Protein AF-A0AA41PVZ9-F1 (afdb_monomer_lite)

Sequence (53 aa):
MGTCLTLFVLSWAVIRFVSVPAAVAMSVVAMVIPPVAAIVANRRDPGERWFDE

pLDDT: mean 79.23, std 6.91, range [62.66, 88.25]

Secondary structure (DSSP, 8-state):
-HHHHHHHHHHHHTGGGT-HHHHHHHHHHHHHHHHHHHHHHT---TT--TT--

Radius of gyration: 16.98 Å; chains: 1; bounding box: 40×14×44 Å

Organism: NCBI:txid2908204

Foldseek 3Di:
DVVLVVQLCCLVVPVVVPDPVVSVVSNVVSVVVVVVVVCVVPPDDPPPPPDDD

Structure (mmCIF, N/CA/C/O backbone):
data_AF-A0AA41PVZ9-F1
#
_entry.id   AF-A0AA41PVZ9-F1
#
loop_
_atom_site.group_PDB
_atom_site.id
_atom_site.type_symbol
_atom_site.label_a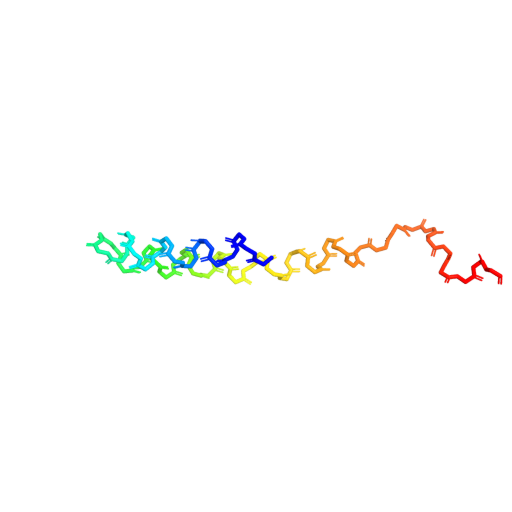tom_id
_atom_site.label_alt_id
_atom_site.label_comp_id
_atom_site.label_asym_id
_atom_site.label_entity_id
_atom_site.label_seq_id
_atom_site.pdbx_PDB_ins_code
_atom_site.Cartn_x
_atom_site.Cartn_y
_atom_site.Cartn_z
_atom_site.occupancy
_atom_site.B_iso_or_equiv
_atom_site.auth_seq_id
_atom_site.auth_comp_id
_atom_site.auth_asym_id
_atom_site.auth_atom_id
_atom_site.pdbx_PDB_model_num
ATOM 1 N N . MET A 1 1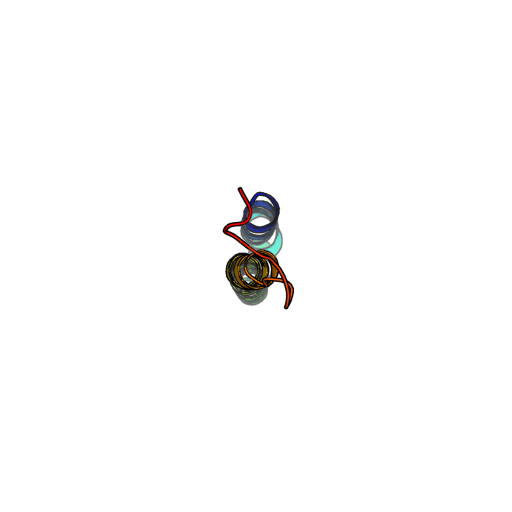 ? 7.469 2.797 -3.543 1.00 67.31 1 MET A N 1
ATOM 2 C CA . MET A 1 1 ? 7.535 2.420 -2.109 1.00 67.31 1 MET A CA 1
ATOM 3 C C . MET A 1 1 ? 6.616 3.255 -1.222 1.00 67.31 1 MET A C 1
ATOM 5 O O . MET A 1 1 ? 5.898 2.652 -0.437 1.00 67.31 1 MET A O 1
ATOM 9 N N . GLY 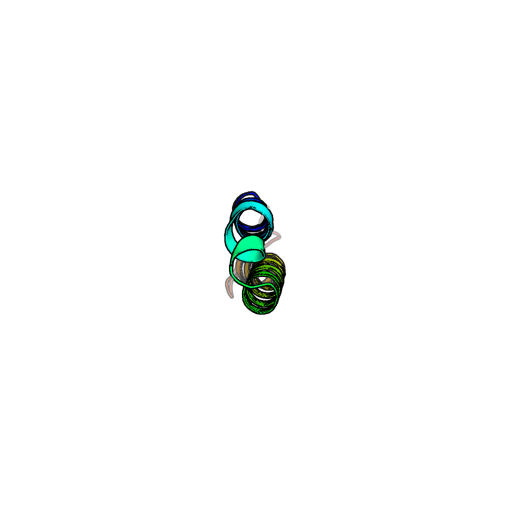A 1 2 ? 6.559 4.588 -1.376 1.00 82.25 2 GLY A N 1
ATOM 10 C CA . GLY A 1 2 ? 5.679 5.458 -0.572 1.00 82.25 2 GLY A CA 1
ATOM 11 C C . GLY A 1 2 ? 4.229 4.969 -0.457 1.00 82.25 2 GLY A C 1
ATOM 12 O O . GLY A 1 2 ? 3.743 4.805 0.652 1.00 82.25 2 GLY A O 1
ATOM 13 N N . THR A 1 3 ? 3.591 4.594 -1.569 1.00 81.25 3 THR A N 1
ATOM 14 C CA . THR A 1 3 ? 2.200 4.098 -1.589 1.00 81.25 3 THR A CA 1
ATOM 15 C C . THR A 1 3 ? 1.965 2.855 -0.721 1.00 81.25 3 THR A C 1
ATOM 17 O O . THR A 1 3 ? 0.937 2.752 -0.060 1.00 81.25 3 THR A O 1
ATOM 20 N N . CYS A 1 4 ? 2.920 1.918 -0.688 1.00 81.00 4 CYS A N 1
ATOM 21 C CA . CYS A 1 4 ? 2.819 0.705 0.130 1.00 81.00 4 CYS A CA 1
ATOM 22 C C . CYS A 1 4 ? 2.859 1.051 1.628 1.00 81.00 4 CYS A C 1
ATOM 24 O O . CYS A 1 4 ? 2.036 0.568 2.404 1.00 81.00 4 CYS A O 1
ATOM 26 N N . LEU A 1 5 ? 3.755 1.967 2.015 1.00 82.50 5 LEU A N 1
ATOM 27 C CA . LEU A 1 5 ? 3.839 2.469 3.386 1.00 82.50 5 LEU A CA 1
ATOM 28 C C . LEU A 1 5 ? 2.575 3.228 3.787 1.00 82.50 5 LEU A C 1
ATOM 30 O O . LEU A 1 5 ? 2.070 3.015 4.885 1.00 82.50 5 LEU A O 1
ATOM 34 N N . THR A 1 6 ? 2.025 4.061 2.899 1.00 84.44 6 THR A N 1
ATOM 35 C CA . THR A 1 6 ? 0.774 4.776 3.173 1.00 84.44 6 THR A CA 1
ATOM 36 C C . THR A 1 6 ? -0.364 3.799 3.459 1.00 84.44 6 THR A C 1
ATOM 38 O O . THR A 1 6 ? -1.056 3.965 4.457 1.00 84.44 6 THR A O 1
ATOM 41 N N . LEU A 1 7 ? -0.521 2.746 2.649 1.00 76.31 7 LEU A N 1
ATOM 42 C CA . LEU A 1 7 ? -1.555 1.723 2.855 1.00 76.31 7 LEU A CA 1
ATOM 43 C C . LEU A 1 7 ? -1.364 0.945 4.159 1.00 76.31 7 LEU A C 1
ATOM 45 O O . LEU A 1 7 ? -2.333 0.707 4.881 1.00 76.31 7 LEU A O 1
ATOM 49 N N . PHE A 1 8 ? -0.123 0.585 4.488 1.00 79.81 8 PHE A N 1
ATOM 50 C CA . PHE A 1 8 ? 0.178 -0.126 5.727 1.00 79.81 8 PHE A CA 1
ATOM 51 C C . PHE A 1 8 ? -0.111 0.737 6.962 1.00 79.81 8 PHE A C 1
ATOM 53 O O . PHE A 1 8 ? -0.776 0.289 7.896 1.00 79.81 8 PHE A O 1
ATOM 60 N N . VAL A 1 9 ? 0.311 2.003 6.948 1.00 84.81 9 VAL A N 1
ATOM 61 C CA . VAL A 1 9 ? 0.038 2.946 8.041 1.00 84.81 9 VAL A CA 1
ATOM 62 C C . VAL A 1 9 ? -1.463 3.207 8.172 1.00 84.81 9 VAL A C 1
ATOM 64 O O . VAL A 1 9 ? -1.984 3.151 9.283 1.00 84.81 9 VAL A O 1
ATOM 67 N N . LEU A 1 10 ? -2.185 3.415 7.064 1.00 80.00 10 LEU A N 1
ATOM 68 C CA . LEU A 1 10 ? -3.637 3.639 7.085 1.00 80.00 10 LEU A CA 1
ATOM 69 C C . LEU A 1 10 ? -4.394 2.427 7.658 1.00 80.00 10 LEU A C 1
ATOM 71 O O . LEU A 1 10 ? -5.348 2.585 8.425 1.00 80.00 10 LEU A O 1
ATOM 75 N N . SER A 1 11 ? -3.930 1.217 7.330 1.00 75.12 11 SER A N 1
ATOM 76 C CA . SER A 1 11 ? -4.477 -0.039 7.846 1.00 75.12 11 SER A CA 1
ATOM 77 C C . SER A 1 11 ? -4.410 -0.119 9.375 1.00 75.12 11 SER A C 1
ATOM 79 O O . SER A 1 11 ? -5.403 -0.420 10.041 1.00 75.12 11 SER A O 1
ATOM 81 N N . TRP A 1 12 ? -3.266 0.231 9.960 1.00 72.69 12 TRP A N 1
ATOM 82 C CA . TRP A 1 12 ? -3.071 0.123 11.406 1.00 72.69 12 TRP A CA 1
ATOM 83 C C . TRP A 1 12 ? -3.539 1.351 12.194 1.00 72.69 12 TRP A C 1
ATOM 85 O O . TRP A 1 12 ? -3.971 1.197 13.336 1.00 72.69 12 TRP A O 1
ATOM 95 N N . ALA A 1 13 ? -3.500 2.547 11.605 1.00 78.25 13 ALA A N 1
ATOM 96 C CA . ALA A 1 13 ? -3.898 3.786 12.273 1.00 78.25 13 ALA A CA 1
ATOM 97 C C . ALA A 1 13 ? -5.418 4.010 12.285 1.00 78.25 13 ALA A C 1
ATOM 99 O O . ALA A 1 13 ? -5.924 4.640 13.208 1.00 78.25 13 ALA A O 1
ATOM 100 N N . VAL A 1 14 ? -6.148 3.502 11.285 1.00 75.75 14 VAL A N 1
ATOM 101 C CA . VAL A 1 14 ? -7.594 3.755 11.144 1.00 75.75 14 VAL A CA 1
ATOM 102 C C . VAL A 1 14 ? -8.389 2.451 11.122 1.00 75.75 14 VAL A C 1
ATOM 104 O O . VAL A 1 14 ? -9.346 2.290 11.877 1.00 75.75 14 VAL A O 1
ATOM 107 N N . ILE A 1 15 ? -7.980 1.486 10.296 1.00 75.94 15 ILE A N 1
ATOM 108 C CA . ILE A 1 15 ? -8.821 0.323 9.966 1.00 75.94 15 ILE A CA 1
ATOM 109 C C . ILE A 1 15 ? -8.827 -0.716 11.089 1.00 75.94 15 ILE A C 1
ATOM 111 O O . ILE A 1 15 ? -9.882 -1.283 11.377 1.00 75.94 15 ILE A O 1
ATOM 115 N N . ARG A 1 16 ? -7.704 -0.918 11.794 1.00 77.12 16 ARG A N 1
ATOM 116 C CA . ARG A 1 16 ? -7.635 -1.889 12.904 1.00 77.12 16 ARG A CA 1
ATOM 117 C C . ARG A 1 16 ? -8.652 -1.612 14.014 1.00 77.12 16 ARG A C 1
ATOM 119 O O . ARG A 1 16 ? -9.089 -2.549 14.672 1.00 77.12 16 ARG A O 1
ATOM 126 N N . PHE A 1 17 ? -8.984 -0.340 14.247 1.00 72.31 17 PHE A N 1
ATOM 127 C CA . PHE A 1 17 ? -9.892 0.068 15.322 1.00 72.31 17 PHE A CA 1
ATOM 128 C C . PHE A 1 17 ? -11.352 -0.278 15.014 1.00 72.31 17 PHE A C 1
ATOM 130 O O . PHE A 1 17 ? -12.160 -0.361 15.932 1.00 72.31 17 PHE A O 1
ATOM 137 N N . VAL A 1 18 ? -11.670 -0.520 13.739 1.00 83.31 18 VAL A N 1
ATOM 138 C CA . VAL A 1 18 ? -13.009 -0.897 13.276 1.00 83.31 18 VAL A CA 1
ATOM 139 C C . VAL A 1 18 ? -13.073 -2.388 12.937 1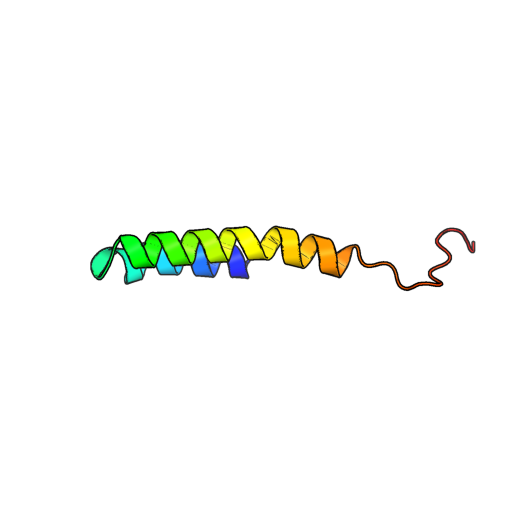.00 83.31 18 VAL A C 1
ATOM 141 O O . VAL A 1 18 ? -14.067 -3.043 13.234 1.00 83.31 18 VAL A O 1
ATOM 144 N N . SER A 1 19 ? -12.026 -2.949 12.319 1.00 76.69 19 SER A N 1
ATOM 145 C CA . SER A 1 19 ? -11.998 -4.357 11.917 1.00 76.69 19 SER A CA 1
ATOM 146 C C . SER A 1 19 ? -10.578 -4.873 11.675 1.00 76.69 19 SER A C 1
ATOM 148 O O . SER A 1 19 ? -9.901 -4.515 10.708 1.00 76.69 19 SER A O 1
ATOM 150 N N . VAL A 1 20 ? -10.147 -5.792 12.538 1.00 82.94 20 VAL A N 1
ATOM 151 C CA . VAL A 1 20 ? -8.872 -6.509 12.410 1.00 82.94 20 VAL A CA 1
ATOM 152 C C . VAL A 1 20 ? -8.770 -7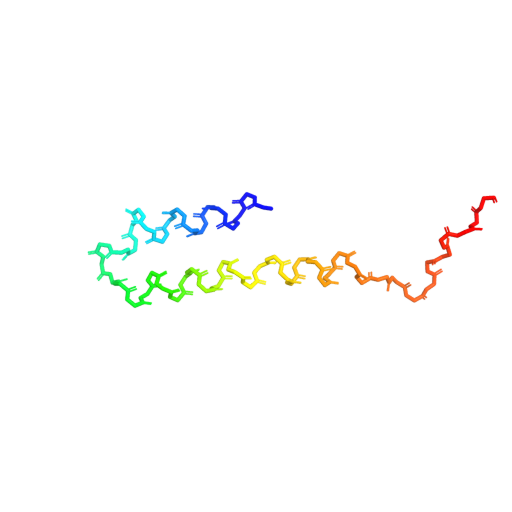.323 11.106 1.00 82.94 20 VAL A C 1
ATOM 154 O O . VAL A 1 20 ? -7.750 -7.184 10.429 1.00 82.94 20 VAL A O 1
ATOM 157 N N . PRO A 1 21 ? -9.773 -8.121 10.674 1.00 85.12 21 PRO A N 1
ATOM 158 C CA . PRO A 1 21 ? -9.650 -8.874 9.422 1.00 85.12 21 PRO A CA 1
ATOM 159 C C . PRO A 1 21 ? -9.544 -7.968 8.184 1.00 85.12 21 PRO A C 1
ATOM 161 O O . PRO A 1 21 ? -8.790 -8.285 7.264 1.00 85.12 21 PRO A O 1
ATOM 164 N N . ALA A 1 22 ? -10.207 -6.805 8.176 1.00 83.00 22 ALA A N 1
ATOM 165 C CA . ALA A 1 22 ? -10.055 -5.829 7.094 1.00 83.00 22 ALA A CA 1
ATOM 166 C C . ALA A 1 22 ? -8.642 -5.216 7.057 1.00 83.00 22 ALA A C 1
ATOM 168 O O . ALA A 1 22 ? -8.066 -5.045 5.981 1.00 83.00 22 ALA A O 1
ATOM 169 N N . ALA A 1 23 ? -8.048 -4.939 8.223 1.00 80.56 23 ALA A N 1
ATOM 170 C CA . ALA A 1 23 ? -6.676 -4.441 8.320 1.00 80.56 23 ALA A CA 1
ATOM 171 C C . ALA A 1 23 ? -5.642 -5.467 7.807 1.00 80.56 23 ALA A C 1
ATOM 173 O O . ALA A 1 23 ? -4.664 -5.115 7.133 1.00 80.56 23 ALA A O 1
ATOM 174 N N . VAL A 1 24 ? -5.878 -6.759 8.058 1.00 87.06 24 VAL A N 1
ATOM 175 C CA . VAL A 1 24 ? -5.051 -7.839 7.497 1.00 87.06 24 VAL A CA 1
ATOM 176 C C . VAL A 1 24 ? -5.182 -7.881 5.974 1.00 87.06 24 VAL A C 1
ATOM 178 O O . VAL A 1 24 ? -4.160 -7.865 5.289 1.00 87.06 24 VAL A O 1
ATOM 181 N N . ALA A 1 25 ? -6.403 -7.840 5.431 1.00 87.62 25 ALA A N 1
ATOM 182 C CA . ALA A 1 25 ? -6.625 -7.825 3.982 1.00 87.62 25 ALA A CA 1
ATOM 183 C C . ALA A 1 25 ? -5.914 -6.642 3.295 1.00 87.62 25 ALA A C 1
ATOM 185 O O . ALA A 1 25 ? -5.222 -6.828 2.296 1.00 87.62 25 ALA A O 1
ATOM 186 N N . MET A 1 26 ? -5.994 -5.443 3.879 1.00 83.25 26 MET A N 1
ATOM 187 C CA . MET A 1 26 ? -5.281 -4.251 3.398 1.00 83.25 26 MET A CA 1
ATOM 188 C C . MET A 1 26 ? -3.754 -4.415 3.427 1.00 83.25 26 MET A C 1
ATOM 190 O O . MET A 1 26 ? -3.065 -3.988 2.500 1.00 83.25 26 MET A O 1
ATOM 194 N N . SER A 1 27 ? -3.213 -5.068 4.458 1.00 85.81 27 SER A N 1
ATOM 195 C CA . SER A 1 27 ? -1.771 -5.342 4.562 1.00 85.81 27 SER A CA 1
ATOM 196 C C . SER A 1 27 ? -1.305 -6.324 3.483 1.00 85.81 27 SER A C 1
ATOM 198 O O . SER A 1 27 ? -0.239 -6.139 2.897 1.00 85.81 27 SER A O 1
ATOM 200 N N . VAL A 1 28 ? -2.120 -7.339 3.177 1.00 86.88 28 VAL A N 1
ATOM 201 C CA . VAL A 1 28 ? -1.851 -8.289 2.086 1.00 86.88 28 VAL A CA 1
ATOM 202 C C . VAL A 1 28 ? -1.868 -7.574 0.734 1.00 86.88 28 VAL A C 1
ATOM 204 O O . VAL A 1 28 ? -0.936 -7.747 -0.046 1.00 86.88 28 VAL A O 1
ATOM 207 N N . VAL A 1 29 ? -2.854 -6.708 0.475 1.00 86.44 29 VAL A N 1
ATOM 208 C CA . VAL A 1 29 ? -2.897 -5.886 -0.752 1.00 86.44 29 VAL A CA 1
ATOM 209 C C . VAL A 1 29 ? -1.640 -5.023 -0.878 1.00 86.44 29 VAL A C 1
ATOM 211 O O . VAL A 1 2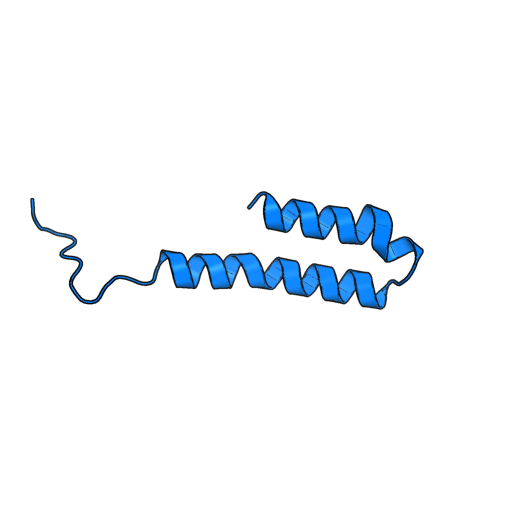9 ? -1.041 -4.966 -1.952 1.00 86.44 29 VAL A O 1
ATOM 214 N N . ALA A 1 30 ? -1.183 -4.413 0.219 1.00 86.00 30 ALA A N 1
ATOM 215 C CA . ALA A 1 30 ? 0.059 -3.646 0.226 1.00 86.00 30 ALA A CA 1
ATOM 216 C C . ALA A 1 30 ? 1.279 -4.505 -0.172 1.00 86.00 30 ALA A C 1
ATOM 218 O O . ALA A 1 30 ? 2.108 -4.041 -0.953 1.00 86.00 30 ALA A O 1
ATOM 219 N N . MET A 1 31 ? 1.361 -5.771 0.262 1.00 87.31 31 MET A N 1
ATOM 220 C CA . MET A 1 31 ? 2.437 -6.696 -0.142 1.00 87.31 31 MET A CA 1
ATOM 221 C C . MET A 1 31 ? 2.381 -7.130 -1.613 1.00 87.31 31 MET A C 1
ATOM 223 O O . MET A 1 31 ? 3.408 -7.540 -2.149 1.00 87.31 31 MET A O 1
ATOM 227 N N . VAL A 1 32 ? 1.233 -7.018 -2.288 1.00 88.25 32 VAL A N 1
ATOM 228 C CA . VAL A 1 32 ? 1.095 -7.340 -3.724 1.00 88.25 32 VAL A CA 1
ATOM 229 C C . VAL A 1 32 ? 1.592 -6.196 -4.620 1.00 88.25 32 VAL A C 1
ATOM 231 O O . VAL A 1 32 ? 2.034 -6.428 -5.744 1.00 88.25 32 VAL A O 1
ATOM 234 N N . ILE A 1 33 ? 1.609 -4.957 -4.126 1.00 86.44 33 ILE A N 1
ATOM 235 C CA . ILE A 1 33 ? 2.077 -3.794 -4.898 1.00 86.44 33 ILE A CA 1
ATOM 236 C C . ILE A 1 33 ? 3.564 -3.905 -5.306 1.00 86.44 33 ILE A C 1
ATOM 238 O O . ILE A 1 33 ? 3.851 -3.683 -6.482 1.00 86.44 33 ILE A O 1
ATOM 242 N N . PRO A 1 34 ? 4.523 -4.254 -4.418 1.00 82.94 34 PRO A N 1
ATOM 243 C CA . PRO A 1 34 ? 5.926 -4.432 -4.790 1.00 82.94 34 PRO A CA 1
ATOM 244 C C . PRO A 1 34 ? 6.175 -5.449 -5.916 1.00 82.94 34 PRO A C 1
ATOM 246 O O . PRO A 1 34 ? 6.856 -5.076 -6.871 1.00 82.94 34 PRO A O 1
ATOM 249 N N . PRO A 1 35 ? 5.654 -6.695 -5.873 1.00 83.69 35 PRO A N 1
ATOM 250 C CA . PRO A 1 35 ? 5.893 -7.661 -6.940 1.00 83.69 35 PRO A CA 1
ATOM 251 C C . PRO A 1 35 ? 5.233 -7.238 -8.252 1.00 83.69 35 PRO A C 1
ATOM 253 O O . PRO A 1 35 ? 5.857 -7.376 -9.298 1.00 83.69 35 PRO A O 1
ATOM 256 N N . VAL A 1 36 ? 4.026 -6.658 -8.226 1.00 86.19 36 VAL A N 1
ATOM 257 C CA . VAL A 1 36 ? 3.388 -6.133 -9.448 1.00 86.19 36 VAL A CA 1
ATOM 258 C C . VAL A 1 36 ? 4.215 -4.998 -10.047 1.00 86.19 36 VAL A C 1
ATOM 260 O O . VAL A 1 36 ? 4.480 -5.005 -11.247 1.00 86.19 36 VAL A O 1
ATOM 263 N N . ALA A 1 37 ? 4.684 -4.063 -9.220 1.00 84.50 37 ALA A N 1
ATOM 264 C CA . ALA A 1 37 ? 5.554 -2.983 -9.668 1.00 84.50 37 ALA A CA 1
ATOM 265 C C . ALA A 1 37 ? 6.872 -3.515 -10.251 1.00 84.50 37 ALA A C 1
ATOM 267 O O . ALA A 1 37 ? 7.295 -3.043 -11.301 1.00 84.50 37 ALA A O 1
ATOM 268 N N . ALA A 1 38 ? 7.489 -4.518 -9.620 1.00 84.81 38 ALA A N 1
ATOM 269 C CA . ALA A 1 38 ? 8.705 -5.152 -10.122 1.00 84.81 38 ALA A CA 1
ATOM 270 C C . ALA A 1 38 ? 8.471 -5.865 -11.460 1.00 84.81 38 ALA A C 1
ATOM 272 O O . ALA A 1 38 ? 9.281 -5.721 -12.368 1.00 84.81 38 ALA A O 1
ATOM 273 N N . ILE A 1 39 ? 7.358 -6.591 -11.609 1.00 87.19 39 ILE A N 1
ATOM 274 C CA . ILE A 1 39 ? 6.997 -7.260 -12.864 1.00 87.19 39 ILE A CA 1
ATOM 275 C C . ILE A 1 39 ? 6.803 -6.229 -13.971 1.00 87.19 39 ILE A C 1
ATOM 277 O O . ILE A 1 39 ? 7.382 -6.402 -15.035 1.00 87.19 39 ILE A O 1
ATOM 281 N N . VAL A 1 40 ? 6.021 -5.172 -13.725 1.00 84.31 40 VAL A N 1
ATOM 282 C CA . VAL A 1 40 ? 5.739 -4.110 -14.705 1.00 84.31 40 VAL A CA 1
ATOM 283 C C . VAL A 1 40 ? 7.012 -3.359 -15.086 1.00 84.31 40 VAL A C 1
ATOM 285 O O . VAL A 1 40 ? 7.262 -3.173 -16.269 1.00 84.31 40 VAL A O 1
ATOM 288 N N . ALA A 1 41 ? 7.842 -2.986 -14.111 1.00 80.31 41 ALA A N 1
ATOM 289 C CA . ALA A 1 41 ? 9.097 -2.283 -14.367 1.00 80.31 41 ALA A CA 1
ATOM 290 C C . ALA A 1 41 ? 10.142 -3.161 -15.079 1.00 80.31 41 ALA A C 1
ATOM 292 O O . ALA A 1 41 ? 10.917 -2.648 -15.877 1.00 80.31 41 ALA A O 1
ATOM 293 N N . ASN A 1 42 ? 10.151 -4.475 -14.825 1.00 82.12 42 ASN A N 1
ATOM 294 C CA . ASN A 1 42 ? 11.018 -5.424 -15.531 1.00 82.12 42 ASN A CA 1
ATOM 295 C C . ASN A 1 42 ? 10.393 -5.989 -16.816 1.00 82.12 42 ASN A C 1
ATOM 297 O O . ASN A 1 42 ? 11.028 -6.826 -17.467 1.00 82.12 42 ASN A O 1
ATOM 301 N N . ARG A 1 43 ? 9.175 -5.585 -17.212 1.00 77.94 43 ARG A N 1
ATOM 302 C CA . ARG A 1 43 ? 8.661 -5.919 -18.544 1.00 77.94 43 ARG A CA 1
ATOM 303 C C . ARG A 1 43 ? 9.524 -5.174 -19.560 1.00 77.94 43 ARG A C 1
ATOM 305 O O . ARG A 1 43 ? 9.310 -3.997 -19.811 1.00 77.94 43 ARG A O 1
ATOM 312 N N . ARG A 1 44 ? 10.506 -5.867 -20.133 1.00 67.44 44 ARG A N 1
ATOM 313 C CA . ARG A 1 44 ? 11.205 -5.377 -21.321 1.00 67.44 44 ARG A CA 1
ATOM 314 C C . ARG A 1 44 ? 10.243 -5.372 -22.498 1.00 67.44 44 ARG A C 1
ATOM 316 O O . ARG A 1 44 ? 9.544 -6.365 -22.718 1.00 67.44 44 ARG A O 1
ATOM 323 N N . ASP A 1 45 ? 10.249 -4.280 -23.250 1.00 70.75 45 ASP A N 1
ATOM 324 C CA . ASP A 1 45 ? 9.593 -4.232 -24.546 1.00 70.75 45 ASP A CA 1
ATOM 325 C C . ASP A 1 45 ? 10.285 -5.243 -25.489 1.00 70.75 45 ASP A C 1
ATOM 327 O O . ASP A 1 45 ? 11.519 -5.384 -25.454 1.00 70.75 45 ASP A O 1
ATOM 331 N N . PRO A 1 46 ? 9.534 -6.028 -26.281 1.00 66.00 46 PRO A N 1
ATOM 332 C CA . PRO A 1 46 ? 10.107 -6.949 -27.257 1.00 66.00 46 PRO A CA 1
ATOM 333 C C . PRO A 1 46 ? 10.822 -6.167 -28.375 1.00 66.00 46 PRO A C 1
ATOM 335 O O . PRO A 1 46 ? 10.263 -5.905 -29.432 1.00 66.00 46 PRO A O 1
ATOM 338 N N . GLY A 1 47 ? 12.079 -5.790 -28.126 1.00 67.94 47 GLY A N 1
ATOM 339 C CA . GLY A 1 47 ? 12.905 -4.994 -29.041 1.00 67.94 47 GLY A CA 1
ATOM 340 C C . GLY A 1 47 ? 13.983 -4.140 -28.364 1.00 67.94 47 GLY A C 1
ATOM 341 O O . GLY A 1 47 ? 14.862 -3.636 -29.056 1.00 67.94 47 GLY A O 1
ATOM 342 N N . GLU A 1 48 ? 13.957 -4.003 -27.034 1.00 71.50 48 GLU A N 1
ATOM 343 C CA . GLU A 1 48 ? 14.926 -3.214 -26.257 1.00 71.50 48 GLU A CA 1
ATOM 344 C C . GLU A 1 48 ? 16.361 -3.771 -26.427 1.00 71.50 48 GLU A C 1
ATOM 346 O O . GLU A 1 48 ? 16.756 -4.752 -25.780 1.00 71.50 48 GLU A O 1
ATOM 351 N N . ARG A 1 49 ? 17.164 -3.168 -27.317 1.00 69.88 49 ARG A N 1
ATOM 352 C CA . ARG A 1 49 ? 18.575 -3.529 -27.527 1.00 69.88 49 ARG A CA 1
ATOM 353 C C . ARG A 1 49 ? 19.414 -2.913 -26.408 1.00 69.88 49 ARG A C 1
ATOM 355 O O . ARG A 1 49 ? 19.782 -1.751 -26.442 1.00 69.88 49 ARG A O 1
ATOM 362 N N . TRP A 1 50 ? 19.717 -3.721 -25.395 1.00 68.31 50 TRP A N 1
ATOM 363 C CA . TRP A 1 50 ? 20.478 -3.312 -24.205 1.00 68.31 50 TRP A CA 1
ATOM 364 C C . TRP A 1 50 ? 21.967 -2.977 -24.447 1.00 68.31 50 TRP A C 1
ATOM 366 O O . TRP A 1 50 ? 22.642 -2.605 -23.495 1.00 68.31 50 TRP A O 1
ATOM 376 N N . PHE A 1 51 ? 22.476 -3.169 -25.670 1.00 67.75 51 PHE A N 1
ATOM 377 C CA . PHE A 1 51 ? 23.906 -3.210 -26.029 1.00 67.75 51 PHE A CA 1
ATOM 378 C C . PHE A 1 51 ? 24.225 -2.426 -27.321 1.00 67.75 51 PHE A C 1
ATOM 380 O O . PHE A 1 51 ? 25.146 -2.787 -28.046 1.00 67.75 51 PHE A O 1
ATOM 387 N N . ASP A 1 52 ? 23.438 -1.397 -27.650 1.00 69.25 52 ASP A N 1
ATOM 388 C CA . ASP A 1 52 ? 23.768 -0.477 -28.750 1.00 69.25 52 ASP A CA 1
ATOM 389 C C . ASP A 1 52 ? 24.481 0.771 -28.223 1.00 69.25 52 ASP A C 1
ATOM 391 O O . ASP A 1 52 ? 23.878 1.835 -28.097 1.00 69.25 52 ASP A O 1
ATOM 395 N N . GLU A 1 53 ? 25.770 0.609 -27.928 1.00 62.66 53 GLU A N 1
ATOM 396 C CA . GLU A 1 53 ? 26.780 1.672 -27.822 1.00 62.66 53 GLU A CA 1
ATOM 397 C C . GLU A 1 53 ? 28.070 1.198 -28.502 1.00 62.66 53 GLU A C 1
ATOM 399 O O . GLU A 1 53 ? 28.490 0.047 -28.226 1.00 62.66 53 GLU A O 1
#